Protein AF-Q54721-F1 (afdb_monomer_lite)

Radius of gyration: 15.07 Å; chains: 1; bounding box: 33×20×42 Å

InterPro domains:
  IPR010084 Beta-hydroxyacyl-(acyl-carrier-protein) dehydratase FabZ [NF000582] (1-76)
  IPR013114 Beta-hydroxydecanoyl thiol ester dehydrase, FabA/FabZ [PF07977] (1-79)
  IPR013114 Beta-hydroxydecanoyl thiol ester dehydrase, FabA/FabZ [PTHR30272] (1-78)
  IPR029069 HotDog domain superfamily [SSF54637] (1-77)

Organism: Limnospira platensis (NCBI:txid118562)

pLDDT: mean 87.84, std 13.31, range [37.53, 98.5]

Foldseek 3Di:
DPDPVQCVCPPVFGWPPVVVVVVVLVVVVVVVCVPDPPCPPDDDDDDDDPDDDDDDTDGPPDDDDHDWDFDDQDPNDTDTDD

Structure (mmCIF, N/CA/C/O backbone):
data_AF-Q54721-F1
#
_entry.id   AF-Q54721-F1
#
loop_
_atom_site.group_PDB
_atom_site.id
_atom_site.type_symbol
_atom_site.label_atom_id
_atom_site.label_alt_id
_atom_site.label_comp_id
_atom_site.label_asym_id
_atom_site.label_entity_id
_atom_site.label_seq_i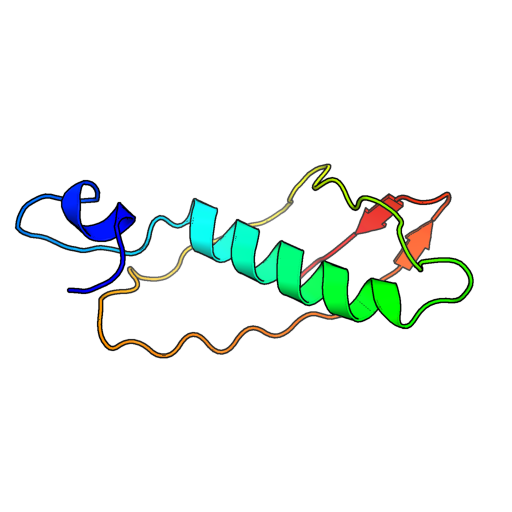d
_atom_site.pdbx_PDB_ins_code
_atom_site.Cartn_x
_atom_site.Cartn_y
_atom_site.Cartn_z
_atom_site.occupancy
_atom_site.B_iso_or_equiv
_atom_site.auth_seq_id
_atom_site.auth_comp_id
_atom_site.auth_asym_id
_atom_site.auth_atom_id
_atom_site.pdbx_PDB_model_num
ATOM 1 N N . ILE A 1 1 ? -4.393 -7.618 18.700 1.00 71.75 1 ILE A N 1
ATOM 2 C CA . ILE A 1 1 ? -4.028 -6.596 17.689 1.00 71.75 1 ILE A CA 1
ATOM 3 C C . ILE A 1 1 ? -2.515 -6.637 17.601 1.00 71.75 1 ILE A C 1
ATOM 5 O O . ILE A 1 1 ? -1.882 -6.305 18.594 1.00 71.75 1 ILE A O 1
ATOM 9 N N . ASN A 1 2 ? -1.959 -7.124 16.489 1.00 91.94 2 ASN A N 1
ATOM 10 C CA . ASN A 1 2 ? -0.541 -7.512 16.423 1.00 91.94 2 ASN A CA 1
ATOM 11 C C . ASN A 1 2 ? 0.273 -6.698 15.404 1.00 91.94 2 ASN A C 1
ATOM 13 O O . ASN A 1 2 ? 1.464 -6.941 15.256 1.00 91.94 2 ASN A O 1
ATOM 17 N N . GLU A 1 3 ? -0.343 -5.724 14.729 1.00 96.19 3 GLU A N 1
ATOM 18 C CA . GLU A 1 3 ? 0.361 -4.813 13.823 1.00 96.19 3 GLU A CA 1
ATOM 19 C C . GLU A 1 3 ? 0.523 -3.436 14.489 1.00 96.19 3 GLU A C 1
ATOM 21 O O . GLU A 1 3 ? -0.438 -2.922 15.076 1.00 96.19 3 GLU A O 1
ATOM 26 N N . PRO A 1 4 ? 1.721 -2.821 14.430 1.00 96.62 4 PRO A N 1
ATOM 27 C CA . PRO A 1 4 ? 2.062 -1.658 15.252 1.00 96.62 4 PRO A CA 1
ATOM 28 C C . PRO A 1 4 ? 1.236 -0.410 14.918 1.00 96.62 4 PRO A C 1
ATOM 30 O O . PRO A 1 4 ? 0.894 0.362 15.810 1.00 96.62 4 PRO A O 1
ATOM 33 N N . HIS A 1 5 ? 0.847 -0.222 13.655 1.00 96.94 5 HIS A N 1
ATOM 34 C CA . HIS A 1 5 ? 0.076 0.950 13.233 1.00 96.94 5 HIS A CA 1
ATOM 35 C C . HIS A 1 5 ? -1.327 1.006 13.864 1.00 96.94 5 HIS A C 1
ATOM 37 O O . HIS A 1 5 ? -1.861 2.097 14.068 1.00 96.94 5 HIS A O 1
ATOM 43 N N . PHE A 1 6 ? -1.910 -0.132 14.259 1.00 97.50 6 PHE A N 1
ATOM 44 C CA . PHE A 1 6 ? -3.205 -0.150 14.944 1.00 97.50 6 PHE A CA 1
ATOM 45 C C . PHE A 1 6 ? -3.156 0.411 16.369 1.00 97.50 6 PHE A C 1
ATOM 47 O O . PHE A 1 6 ? -4.202 0.783 16.896 1.00 97.50 6 PHE A O 1
ATOM 54 N N . GLN A 1 7 ? -1.975 0.508 16.993 1.00 95.88 7 GLN A N 1
ATOM 55 C CA . GLN A 1 7 ? -1.833 1.157 18.303 1.00 95.88 7 GLN A CA 1
ATOM 56 C C . GLN A 1 7 ? -2.140 2.660 18.216 1.00 95.88 7 GLN A C 1
ATOM 58 O O . GLN A 1 7 ? -2.665 3.239 19.165 1.00 95.88 7 GLN A O 1
ATOM 63 N N . GLY A 1 8 ? -1.833 3.279 17.069 1.00 96.44 8 GLY A N 1
ATOM 64 C CA . GLY A 1 8 ? -1.979 4.717 16.839 1.00 96.44 8 GLY A CA 1
ATOM 65 C C . GLY A 1 8 ? -3.112 5.122 15.892 1.00 96.44 8 GLY A C 1
ATOM 66 O O . GLY A 1 8 ? -3.460 6.299 15.856 1.00 96.44 8 GLY A O 1
ATOM 67 N N . HIS A 1 9 ? -3.710 4.192 15.143 1.00 97.38 9 HIS A N 1
ATOM 68 C CA . HIS A 1 9 ? -4.725 4.508 14.131 1.00 97.38 9 HIS A CA 1
ATOM 69 C C . HIS A 1 9 ? -5.983 3.640 14.303 1.00 97.38 9 HIS A C 1
ATOM 71 O O . HIS A 1 9 ? -6.174 2.642 13.616 1.00 97.38 9 HIS A O 1
ATOM 77 N N . PHE A 1 10 ? -6.863 3.941 15.253 1.00 96.94 10 PHE A N 1
ATOM 78 C CA . PHE A 1 10 ? -6.757 4.941 16.322 1.00 96.94 10 PHE A CA 1
ATOM 79 C C . PHE A 1 10 ? -6.829 4.233 17.683 1.00 96.94 10 PHE A C 1
ATOM 81 O O . PHE A 1 10 ? -7.408 3.144 17.756 1.00 96.94 10 PHE A O 1
ATOM 88 N N . PRO A 1 11 ? -6.301 4.818 18.775 1.00 96.19 11 PRO A N 1
ATOM 89 C CA . PRO A 1 11 ? -6.447 4.237 20.108 1.00 96.19 11 PRO A CA 1
ATOM 90 C C . PRO A 1 11 ? -7.917 3.901 20.418 1.00 96.19 11 PRO A C 1
ATOM 92 O O . PRO A 1 11 ? -8.798 4.748 20.288 1.00 96.19 11 PRO A O 1
ATOM 95 N N . GLY A 1 12 ? -8.197 2.640 20.763 1.00 95.44 12 GLY A N 1
ATOM 96 C CA . GLY A 1 12 ? -9.557 2.138 21.024 1.00 95.44 12 GLY A CA 1
ATOM 97 C C . GLY A 1 12 ? -10.441 1.903 19.786 1.00 95.44 12 GLY A C 1
ATOM 98 O O . GLY A 1 12 ? -11.537 1.364 19.923 1.00 95.44 12 GLY A O 1
ATOM 99 N N . ARG A 1 13 ? -9.985 2.255 18.576 1.00 96.69 13 ARG A N 1
ATOM 100 C CA . ARG A 1 13 ? -10.708 2.059 17.307 1.00 96.69 13 ARG A CA 1
ATOM 101 C C . ARG A 1 13 ? -9.729 1.735 16.164 1.00 96.69 13 ARG A C 1
ATOM 103 O O . ARG A 1 13 ? -9.438 2.609 15.345 1.00 96.69 13 ARG A O 1
ATOM 110 N N . PRO A 1 14 ? -9.206 0.498 16.095 1.00 97.69 14 PRO A N 1
ATOM 111 C CA . PRO A 1 14 ? -8.208 0.121 15.100 1.00 97.69 14 PRO A CA 1
ATOM 112 C C . PRO A 1 14 ? -8.809 0.120 13.689 1.00 97.69 14 PRO A C 1
ATOM 114 O O . PRO A 1 14 ? -9.798 -0.560 13.417 1.00 97.69 14 PRO A O 1
ATOM 117 N N . ILE A 1 15 ? -8.199 0.882 12.789 1.00 98.12 15 ILE A N 1
ATOM 118 C CA . ILE A 1 15 ? -8.553 1.000 11.374 1.00 98.12 15 ILE A CA 1
ATOM 119 C C . ILE A 1 15 ? -7.253 0.936 10.575 1.00 98.12 15 ILE A C 1
ATOM 121 O O . ILE A 1 15 ? -6.282 1.598 10.921 1.00 98.12 15 ILE A O 1
ATOM 125 N N . MET A 1 16 ? -7.215 0.167 9.493 1.00 98.25 16 MET A N 1
ATOM 126 C CA . MET A 1 16 ? -6.036 0.097 8.632 1.00 98.25 16 MET A CA 1
ATOM 127 C C . MET A 1 16 ? -5.848 1.458 7.944 1.00 98.25 16 MET A C 1
ATOM 129 O O . MET A 1 16 ? -6.784 1.930 7.286 1.00 98.25 16 MET A O 1
ATOM 133 N N . PRO A 1 17 ? -4.683 2.119 8.068 1.00 98.50 17 PRO A N 1
ATOM 134 C CA . PRO A 1 17 ? -4.427 3.357 7.347 1.00 98.50 17 PRO A CA 1
ATOM 135 C C . PRO A 1 17 ? -4.550 3.136 5.835 1.00 98.50 17 PRO A C 1
ATOM 137 O O . PRO A 1 17 ? -3.889 2.264 5.272 1.00 98.50 17 PRO A O 1
ATOM 140 N N . GLY A 1 18 ? -5.359 3.952 5.152 1.00 97.94 18 GLY A N 1
ATOM 141 C CA . GLY A 1 18 ? -5.566 3.817 3.702 1.00 97.94 18 GLY A CA 1
ATOM 142 C C . GLY A 1 18 ? -4.265 3.908 2.896 1.00 97.94 18 GLY A C 1
ATOM 143 O O . GLY A 1 18 ? -4.099 3.216 1.895 1.00 97.94 18 GLY A O 1
ATOM 144 N N . VAL A 1 19 ? -3.296 4.688 3.381 1.00 97.56 19 VAL A N 1
ATOM 145 C CA . VAL A 1 19 ? -1.954 4.790 2.786 1.00 97.56 19 VAL A CA 1
ATOM 146 C C . VAL A 1 19 ? -1.175 3.474 2.829 1.00 97.56 19 VAL A C 1
ATOM 148 O O . VAL A 1 19 ? -0.430 3.193 1.900 1.00 97.56 19 VAL A O 1
ATOM 151 N N . LEU A 1 20 ? -1.384 2.630 3.844 1.00 97.94 20 LEU A N 1
ATOM 152 C CA . LEU A 1 20 ? -0.744 1.315 3.914 1.00 97.94 20 LEU A CA 1
ATOM 153 C C . LEU A 1 20 ? -1.410 0.304 2.976 1.00 97.94 20 LEU A C 1
ATOM 155 O O . LEU A 1 20 ? -0.743 -0.596 2.481 1.00 97.94 20 LEU A O 1
ATOM 159 N N . ILE A 1 21 ? -2.703 0.470 2.677 1.00 97.56 21 ILE A N 1
ATOM 160 C CA . ILE A 1 21 ? -3.376 -0.313 1.628 1.00 97.56 21 ILE A CA 1
ATOM 161 C C . ILE A 1 21 ? -2.779 0.037 0.260 1.00 97.56 21 ILE A C 1
ATOM 163 O O . ILE A 1 21 ? -2.488 -0.854 -0.534 1.00 97.56 21 ILE A O 1
ATOM 167 N N . VAL A 1 22 ? -2.560 1.329 -0.003 1.00 96.62 22 VAL A N 1
ATOM 168 C CA . VAL A 1 22 ? -1.892 1.800 -1.224 1.00 96.62 22 VAL A CA 1
ATOM 169 C C . VAL A 1 22 ? -0.462 1.264 -1.319 1.00 96.62 22 VAL A C 1
ATOM 171 O O . VAL A 1 22 ? -0.091 0.732 -2.362 1.00 96.62 22 VAL A O 1
ATOM 174 N N . GLU A 1 23 ? 0.310 1.353 -0.237 1.00 95.75 23 GLU A N 1
ATOM 175 C CA . GLU A 1 23 ? 1.676 0.824 -0.171 1.00 95.75 23 GLU A CA 1
ATOM 176 C C . GLU A 1 23 ? 1.710 -0.685 -0.443 1.00 95.75 23 GLU A C 1
ATOM 178 O O . GLU A 1 23 ? 2.488 -1.152 -1.270 1.00 95.75 23 GLU A O 1
ATOM 183 N N . ALA A 1 24 ? 0.809 -1.453 0.169 1.00 95.69 24 ALA A N 1
ATOM 184 C CA . ALA A 1 24 ? 0.719 -2.887 -0.073 1.00 95.69 24 ALA A CA 1
ATOM 185 C C . ALA A 1 24 ? 0.383 -3.214 -1.542 1.00 95.69 24 ALA A C 1
ATOM 187 O O . ALA A 1 24 ? 1.002 -4.103 -2.126 1.00 95.69 24 ALA A O 1
ATOM 188 N N . MET A 1 25 ? -0.523 -2.468 -2.190 1.00 94.81 25 MET A N 1
ATOM 189 C CA . MET A 1 25 ? -0.777 -2.634 -3.631 1.00 94.81 25 MET A CA 1
ATOM 190 C C . MET A 1 25 ? 0.449 -2.279 -4.483 1.00 94.81 25 MET A C 1
ATOM 192 O O . MET A 1 25 ? 0.746 -2.979 -5.453 1.00 94.81 25 MET A O 1
ATOM 196 N N . ALA A 1 26 ? 1.190 -1.228 -4.117 1.00 92.56 26 ALA A N 1
ATO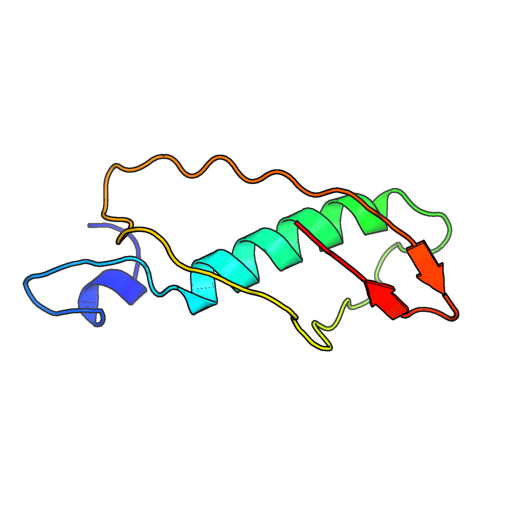M 197 C CA . ALA A 1 26 ? 2.431 -0.865 -4.794 1.00 92.56 26 ALA A CA 1
ATOM 198 C C . ALA A 1 26 ? 3.487 -1.977 -4.671 1.00 92.56 26 ALA A C 1
ATOM 200 O O . ALA A 1 26 ? 4.145 -2.303 -5.659 1.00 92.56 26 ALA A O 1
ATOM 201 N N . GLN A 1 27 ? 3.594 -2.624 -3.506 1.00 92.31 27 GLN A N 1
ATOM 202 C CA . GLN A 1 27 ? 4.478 -3.774 -3.287 1.00 92.31 27 GLN A CA 1
ATOM 203 C C . GLN A 1 27 ? 4.072 -4.992 -4.125 1.00 92.31 27 GLN A C 1
ATOM 205 O O . GLN A 1 27 ? 4.935 -5.613 -4.746 1.00 92.31 27 GLN A O 1
ATOM 210 N N . VAL A 1 28 ? 2.772 -5.299 -4.229 1.00 92.50 28 VAL A N 1
ATOM 211 C CA . VAL A 1 28 ? 2.276 -6.347 -5.142 1.00 92.50 28 VAL A CA 1
ATOM 212 C C . VAL A 1 28 ? 2.653 -6.022 -6.592 1.00 92.50 28 VAL A C 1
ATOM 214 O O . VAL A 1 28 ? 3.119 -6.897 -7.319 1.00 92.50 28 VAL A O 1
ATOM 217 N N . GLY A 1 29 ? 2.536 -4.758 -7.010 1.00 89.94 29 GLY A N 1
ATOM 218 C CA . GLY A 1 29 ? 3.030 -4.304 -8.312 1.00 89.94 29 GLY A CA 1
ATOM 219 C C . GLY A 1 29 ? 4.541 -4.475 -8.479 1.00 89.94 29 GLY A C 1
ATOM 220 O O . GLY A 1 29 ? 4.988 -4.923 -9.531 1.00 89.94 29 GLY A O 1
ATOM 221 N N . GLY A 1 30 ? 5.328 -4.205 -7.436 1.00 87.75 30 GLY A N 1
ATOM 222 C CA . GLY A 1 30 ? 6.769 -4.462 -7.411 1.00 87.75 30 GLY A CA 1
ATOM 223 C C . GLY A 1 30 ? 7.116 -5.928 -7.684 1.00 87.75 30 GLY A C 1
ATOM 224 O O . GLY A 1 30 ? 8.006 -6.195 -8.486 1.00 87.75 30 GLY A O 1
ATOM 225 N N . ILE A 1 31 ? 6.365 -6.876 -7.110 1.00 88.56 31 ILE A N 1
ATOM 226 C CA . ILE A 1 31 ? 6.527 -8.318 -7.378 1.00 88.56 31 ILE A CA 1
ATOM 227 C C . ILE A 1 31 ? 6.245 -8.650 -8.849 1.00 88.56 31 ILE A C 1
ATOM 229 O O . ILE A 1 31 ? 6.946 -9.461 -9.442 1.00 88.56 31 ILE A O 1
ATOM 233 N N . VAL A 1 32 ? 5.250 -8.019 -9.477 1.00 87.31 32 VAL A N 1
ATOM 234 C CA . VAL A 1 32 ? 5.010 -8.210 -10.920 1.00 87.31 32 VAL A CA 1
ATOM 235 C C . VAL A 1 32 ? 6.210 -7.720 -11.738 1.00 87.31 32 VAL A C 1
ATOM 237 O O . VAL A 1 32 ? 6.591 -8.347 -12.723 1.00 87.31 32 VAL A O 1
ATOM 240 N N . LEU A 1 33 ? 6.850 -6.623 -11.324 1.00 83.69 33 LEU A N 1
ATOM 241 C CA . LEU A 1 33 ? 8.004 -6.066 -12.031 1.00 83.69 33 LEU A CA 1
ATOM 242 C C . LEU A 1 33 ? 9.266 -6.921 -11.904 1.00 83.69 33 LEU A C 1
ATOM 244 O O . LEU A 1 33 ? 10.064 -6.918 -12.838 1.00 83.69 33 LEU A O 1
ATOM 248 N N . THR A 1 34 ? 9.454 -7.673 -10.815 1.00 85.12 34 THR A N 1
ATOM 249 C CA . THR A 1 34 ? 10.609 -8.585 -10.698 1.00 85.12 34 THR A CA 1
ATOM 250 C C . THR A 1 34 ? 10.569 -9.725 -11.717 1.00 85.12 34 THR A C 1
ATOM 252 O O . THR A 1 34 ? 11.595 -10.348 -11.965 1.00 85.12 34 THR A O 1
ATOM 255 N N . GLN A 1 35 ? 9.419 -9.967 -12.355 1.00 85.31 35 GLN A N 1
ATOM 256 C CA . GLN A 1 35 ? 9.276 -10.942 -13.439 1.00 85.31 35 GLN A CA 1
ATOM 257 C C . GLN A 1 35 ? 9.766 -10.412 -14.798 1.00 85.31 35 GLN A C 1
ATOM 259 O O . GLN A 1 35 ? 9.851 -11.177 -15.758 1.00 85.31 35 GLN A O 1
ATOM 264 N N . LEU A 1 36 ? 10.071 -9.113 -14.914 1.00 84.25 36 LEU A N 1
ATOM 265 C CA . LEU A 1 36 ? 10.613 -8.525 -16.139 1.00 84.25 36 LEU A CA 1
ATOM 266 C C . LEU A 1 36 ? 12.139 -8.722 -16.225 1.00 84.25 36 LEU A C 1
ATOM 268 O O . LEU A 1 36 ? 12.818 -8.705 -15.195 1.00 84.25 36 LEU A O 1
ATOM 272 N N . PRO A 1 37 ? 12.710 -8.825 -17.443 1.00 85.69 37 PRO A N 1
ATOM 273 C CA . PRO A 1 37 ? 14.156 -8.899 -17.629 1.00 85.69 37 PRO A CA 1
ATOM 274 C C . PRO A 1 37 ? 14.896 -7.719 -16.986 1.00 85.69 37 PRO A C 1
ATOM 276 O O . PRO A 1 37 ? 14.403 -6.587 -16.967 1.00 85.69 37 PRO A O 1
ATOM 279 N N . ASP A 1 38 ? 16.102 -7.989 -16.490 1.00 84.50 38 ASP A N 1
ATOM 280 C CA . ASP A 1 38 ? 17.021 -7.011 -15.898 1.00 84.50 38 ASP A CA 1
ATOM 281 C C . ASP A 1 38 ? 16.481 -6.259 -14.670 1.00 84.50 38 ASP A C 1
ATOM 283 O O . ASP A 1 38 ? 16.962 -5.166 -14.372 1.00 84.50 38 ASP A O 1
ATOM 287 N N . MET A 1 39 ? 15.475 -6.769 -13.956 1.00 83.50 39 MET A N 1
ATOM 288 C CA . MET A 1 39 ? 14.907 -6.086 -12.780 1.00 83.50 39 MET A CA 1
ATOM 289 C C . MET A 1 39 ? 15.493 -6.522 -11.431 1.00 83.50 39 MET A C 1
ATOM 291 O O . MET A 1 39 ? 15.201 -5.898 -10.409 1.00 83.50 39 MET A O 1
ATOM 295 N N . GLU A 1 40 ? 16.348 -7.543 -11.416 1.00 81.31 40 GLU A N 1
ATOM 296 C CA . GLU A 1 40 ? 16.973 -8.054 -10.197 1.00 81.31 40 GLU A CA 1
ATOM 297 C C . GLU A 1 40 ? 17.799 -6.972 -9.476 1.00 81.31 40 GLU A C 1
ATOM 299 O O . GLU A 1 40 ? 18.556 -6.218 -10.091 1.00 81.31 40 GLU A O 1
ATOM 304 N N . GLY A 1 41 ? 17.605 -6.855 -8.159 1.00 80.19 41 GLY A N 1
ATOM 305 C CA . GLY A 1 41 ? 18.318 -5.897 -7.307 1.00 80.19 41 GLY A CA 1
ATOM 306 C C . GLY A 1 41 ? 17.960 -4.418 -7.513 1.00 80.19 41 GLY A C 1
ATOM 307 O O . GLY A 1 41 ? 18.561 -3.558 -6.868 1.00 80.19 41 GLY A O 1
ATOM 308 N N . LYS A 1 42 ? 16.999 -4.080 -8.384 1.00 83.75 42 LYS A N 1
ATOM 309 C CA . LYS A 1 42 ? 16.600 -2.684 -8.612 1.00 83.75 42 LYS A CA 1
ATOM 310 C C . LYS A 1 42 ? 15.626 -2.188 -7.546 1.00 83.75 42 LYS A C 1
ATOM 312 O O . LYS A 1 42 ? 14.667 -2.864 -7.186 1.00 83.75 42 LYS A O 1
ATOM 317 N N . LEU A 1 43 ? 15.848 -0.953 -7.093 1.00 83.12 43 LEU A N 1
ATOM 318 C CA . LEU A 1 43 ? 14.916 -0.245 -6.222 1.00 83.12 43 LEU A CA 1
ATOM 319 C C . LEU A 1 43 ? 13.739 0.294 -7.040 1.00 83.12 43 LEU A C 1
ATOM 321 O O . LEU A 1 43 ? 13.923 1.086 -7.968 1.00 83.12 43 LEU A O 1
ATOM 325 N N . PHE A 1 44 ? 12.529 -0.097 -6.653 1.00 83.06 44 PHE A N 1
ATOM 326 C CA . PHE A 1 44 ? 11.298 0.469 -7.187 1.00 83.06 44 PHE A CA 1
ATOM 327 C C . PHE A 1 44 ? 10.827 1.605 -6.290 1.00 83.06 44 PHE A C 1
ATOM 329 O O . PHE A 1 44 ? 10.671 1.435 -5.085 1.00 83.06 44 PHE A O 1
ATOM 336 N N . LEU A 1 45 ? 10.603 2.770 -6.892 1.00 85.25 45 LEU A N 1
ATOM 337 C CA . LEU A 1 45 ? 10.080 3.937 -6.196 1.00 85.25 45 LEU A CA 1
ATOM 338 C C . LEU A 1 45 ? 8.648 4.195 -6.639 1.00 85.25 45 LEU A C 1
ATOM 340 O O . LEU A 1 45 ? 8.349 4.228 -7.837 1.00 85.25 45 LEU A O 1
ATOM 344 N N . PHE A 1 46 ? 7.774 4.412 -5.662 1.00 86.94 46 PHE A N 1
ATOM 345 C CA . PHE A 1 46 ? 6.392 4.766 -5.921 1.00 86.94 46 PHE A CA 1
ATOM 346 C C . PHE A 1 46 ? 6.297 6.247 -6.302 1.00 86.94 46 PHE A C 1
ATOM 348 O O . PHE A 1 46 ? 6.455 7.134 -5.468 1.00 86.94 46 PHE A O 1
ATOM 355 N N . ALA A 1 47 ? 6.114 6.514 -7.598 1.00 88.00 47 ALA A N 1
ATOM 356 C CA . ALA A 1 47 ? 6.232 7.863 -8.155 1.00 88.00 47 ALA A CA 1
ATOM 357 C C . ALA A 1 47 ? 4.926 8.671 -8.124 1.00 88.00 47 ALA A C 1
ATOM 359 O O . ALA A 1 47 ? 4.958 9.897 -8.205 1.00 88.00 47 ALA A O 1
ATOM 360 N N . GLY A 1 48 ? 3.776 8.004 -8.060 1.00 88.62 48 GLY A N 1
ATOM 361 C CA . GLY A 1 48 ? 2.484 8.669 -8.082 1.00 88.62 48 GLY A CA 1
ATOM 362 C C . GLY A 1 48 ? 1.332 7.681 -8.130 1.00 88.62 48 GLY A C 1
ATOM 363 O O . GLY A 1 48 ? 1.506 6.511 -8.468 1.00 88.62 48 GLY A O 1
ATOM 364 N N . ILE A 1 49 ? 0.148 8.183 -7.800 1.00 89.62 49 ILE A N 1
ATOM 365 C CA . ILE A 1 49 ? -1.095 7.426 -7.810 1.00 89.62 49 ILE A CA 1
ATOM 366 C C . ILE A 1 49 ? -2.215 8.301 -8.368 1.00 89.62 49 ILE A C 1
ATOM 368 O O . ILE A 1 49 ? -2.229 9.509 -8.135 1.00 89.62 49 ILE A O 1
ATOM 372 N N . ASP A 1 50 ? -3.140 7.698 -9.108 1.00 91.06 50 ASP A N 1
ATOM 373 C CA . ASP A 1 50 ? -4.304 8.380 -9.674 1.00 91.06 50 ASP A CA 1
ATOM 374 C C . ASP A 1 50 ? -5.592 7.645 -9.275 1.00 91.06 50 ASP A C 1
ATOM 376 O O . ASP A 1 50 ? -5.582 6.438 -9.039 1.00 91.06 50 ASP A O 1
ATOM 380 N N . LYS A 1 51 ? -6.707 8.381 -9.188 1.00 93.69 51 LYS A N 1
ATOM 381 C CA . LYS A 1 51 ? -8.080 7.856 -9.011 1.00 93.69 51 LYS A CA 1
ATOM 382 C C . LYS A 1 51 ? -8.325 6.905 -7.825 1.00 93.69 51 LYS A C 1
ATOM 384 O O . LYS A 1 51 ? -9.293 6.145 -7.844 1.00 93.69 51 LYS A O 1
ATOM 389 N N . VAL A 1 52 ? -7.543 6.998 -6.751 1.00 95.56 52 VAL A N 1
ATOM 390 C CA . VAL A 1 52 ? -7.754 6.191 -5.533 1.00 95.56 52 VAL A CA 1
ATOM 391 C C . VAL A 1 52 ? -9.092 6.501 -4.881 1.00 95.56 52 VAL A C 1
ATOM 393 O O . VAL A 1 52 ? -9.443 7.662 -4.669 1.00 95.56 52 VAL A O 1
ATOM 396 N N . ARG A 1 53 ? -9.821 5.451 -4.493 1.00 96.56 53 ARG A N 1
ATOM 397 C CA . ARG A 1 53 ? -11.056 5.569 -3.713 1.00 96.56 53 ARG A CA 1
ATOM 398 C C . ARG A 1 53 ? -11.106 4.517 -2.612 1.00 96.56 53 ARG A C 1
ATOM 400 O O . ARG A 1 53 ? -11.145 3.323 -2.892 1.00 96.56 53 ARG A O 1
ATOM 407 N N . PHE A 1 54 ? -11.207 4.962 -1.364 1.00 97.00 54 PHE A N 1
ATOM 408 C CA . PHE A 1 54 ? -11.460 4.090 -0.218 1.00 97.00 54 PHE A CA 1
ATOM 409 C C . PHE A 1 54 ? -12.967 4.005 0.028 1.00 97.00 54 PHE A C 1
ATOM 411 O O . PHE A 1 54 ? -13.606 5.011 0.323 1.00 97.00 54 PHE A O 1
ATOM 418 N N . ARG A 1 55 ? -13.555 2.813 -0.135 1.00 96.38 55 ARG A N 1
ATOM 419 C CA . ARG A 1 55 ? -15.019 2.631 -0.056 1.00 96.38 55 ARG A CA 1
ATOM 420 C C . ARG A 1 55 ? -15.530 2.324 1.350 1.00 96.38 55 ARG A C 1
ATOM 422 O O . ARG A 1 55 ? -16.656 2.678 1.675 1.00 96.38 55 ARG A O 1
ATOM 429 N N . ARG A 1 56 ? -14.725 1.642 2.165 1.00 96.81 56 ARG A N 1
ATOM 430 C CA . ARG A 1 56 ? -15.040 1.303 3.557 1.00 96.81 56 ARG A CA 1
ATOM 431 C C . ARG A 1 56 ? -13.755 1.190 4.378 1.00 96.81 56 ARG A C 1
ATOM 433 O O . ARG A 1 56 ? -12.716 0.872 3.796 1.00 96.81 56 ARG A O 1
ATOM 440 N N . PRO A 1 57 ? -13.816 1.407 5.702 1.00 97.81 57 PRO A N 1
ATOM 441 C CA . PRO A 1 57 ? -12.716 1.064 6.588 1.00 97.81 57 PRO A CA 1
ATOM 442 C C . PRO A 1 57 ? -12.389 -0.428 6.496 1.00 97.81 57 PRO A C 1
ATOM 444 O O . PRO A 1 57 ? -13.278 -1.263 6.307 1.00 97.81 57 PRO A O 1
ATOM 447 N N . VAL A 1 58 ? -11.109 -0.733 6.654 1.00 98.31 58 VAL A N 1
ATOM 448 C CA . VAL A 1 58 ? -10.600 -2.088 6.869 1.00 98.31 58 VAL A CA 1
ATOM 449 C C . VAL A 1 58 ? -10.175 -2.171 8.328 1.00 98.31 58 VAL A C 1
ATOM 451 O O . VAL A 1 58 ? -9.575 -1.228 8.850 1.00 98.31 58 VAL A O 1
ATOM 454 N N . VAL A 1 59 ? -10.510 -3.271 8.991 1.00 97.81 59 VAL A N 1
ATOM 455 C CA . VAL A 1 59 ? -10.290 -3.473 10.431 1.00 97.81 59 VAL A CA 1
ATOM 456 C C . VAL A 1 59 ? -9.537 -4.782 10.697 1.00 97.81 59 VAL A C 1
ATOM 458 O O . VAL A 1 59 ? -9.478 -5.636 9.811 1.00 97.81 59 VA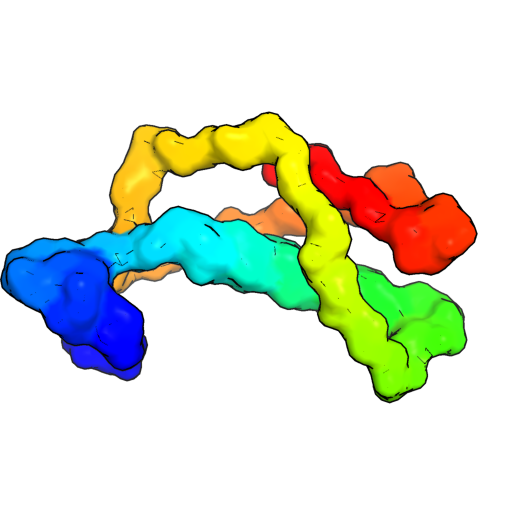L A O 1
ATOM 461 N N . PRO A 1 60 ? -8.952 -4.979 11.896 1.00 97.69 60 PRO A N 1
ATOM 462 C CA . PRO A 1 60 ? -8.328 -6.252 12.242 1.00 97.69 60 PRO A CA 1
ATOM 463 C C . PRO A 1 60 ? -9.283 -7.437 12.047 1.00 97.69 60 PRO A C 1
ATOM 465 O O . PRO A 1 60 ? -10.425 -7.394 12.499 1.00 97.69 60 PRO A O 1
ATOM 468 N N . GLY A 1 61 ? -8.792 -8.498 11.404 1.00 96.88 61 GLY A N 1
ATOM 469 C CA . GLY A 1 61 ? -9.577 -9.685 11.044 1.00 96.88 61 GLY A CA 1
ATOM 470 C C . GLY A 1 61 ? -10.066 -9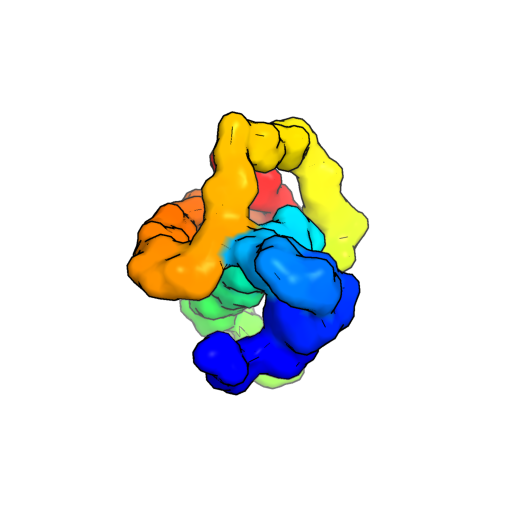.694 9.592 1.00 96.88 61 GLY A C 1
ATOM 471 O O . GLY A 1 61 ? -10.373 -10.768 9.079 1.00 96.88 61 GLY A O 1
ATOM 472 N N . ASP A 1 62 ? -10.076 -8.546 8.905 1.00 97.56 62 ASP A N 1
ATOM 473 C CA . ASP A 1 62 ? -10.350 -8.499 7.468 1.00 97.56 62 ASP A CA 1
ATOM 474 C C . ASP A 1 62 ? -9.221 -9.171 6.668 1.00 97.56 62 ASP A C 1
ATOM 476 O O . ASP A 1 62 ? -8.035 -8.972 6.938 1.00 97.56 62 ASP A O 1
ATOM 480 N N . GLN A 1 63 ? -9.592 -9.891 5.607 1.00 97.19 63 GLN A N 1
ATOM 481 C CA . GLN A 1 63 ? -8.661 -10.314 4.564 1.00 97.19 63 GLN A CA 1
ATOM 482 C C . GLN A 1 63 ? -8.764 -9.360 3.369 1.00 97.19 63 GLN A C 1
ATOM 484 O O . GLN A 1 63 ? -9.809 -9.274 2.718 1.00 97.19 63 GLN A O 1
ATOM 489 N N . LEU A 1 64 ? -7.674 -8.660 3.045 1.00 95.50 64 LEU A N 1
ATOM 490 C CA . LEU A 1 64 ? -7.591 -7.890 1.805 1.00 95.50 64 LEU A CA 1
ATOM 491 C C . LEU A 1 64 ? -7.123 -8.783 0.658 1.00 95.50 64 LEU A C 1
ATOM 493 O O . LEU A 1 64 ? -6.018 -9.320 0.688 1.00 95.50 64 LEU A O 1
ATOM 497 N N . ILE A 1 65 ? -7.938 -8.879 -0.389 1.00 96.62 65 ILE A N 1
ATOM 498 C CA . ILE A 1 65 ? -7.530 -9.469 -1.663 1.00 96.62 65 ILE A CA 1
ATOM 499 C C . ILE A 1 65 ? -7.116 -8.337 -2.597 1.00 96.62 65 ILE A C 1
ATOM 501 O O . ILE A 1 65 ? -7.951 -7.536 -3.014 1.00 96.62 65 ILE A O 1
ATOM 505 N N . MET A 1 66 ? -5.827 -8.279 -2.918 1.00 95.38 66 MET A N 1
ATOM 506 C CA . MET A 1 66 ? -5.256 -7.281 -3.820 1.00 95.38 66 MET A CA 1
ATOM 507 C C . MET A 1 66 ? -5.057 -7.895 -5.199 1.00 95.38 66 MET A C 1
ATOM 509 O O . MET A 1 66 ? -4.551 -9.008 -5.333 1.00 95.38 66 MET A O 1
ATOM 513 N N . ARG A 1 67 ? -5.469 -7.166 -6.231 1.00 93.19 67 ARG A N 1
ATOM 514 C CA . ARG A 1 67 ? -5.271 -7.543 -7.629 1.00 93.19 67 ARG A CA 1
ATOM 5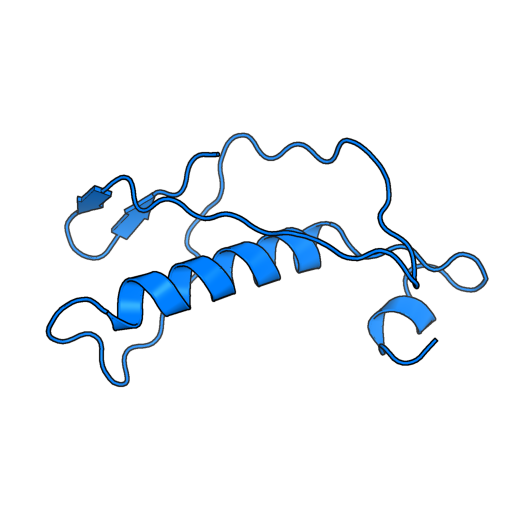15 C C . ARG A 1 67 ? -4.516 -6.412 -8.290 1.00 93.19 67 ARG A C 1
ATOM 517 O O . ARG A 1 67 ? -4.857 -5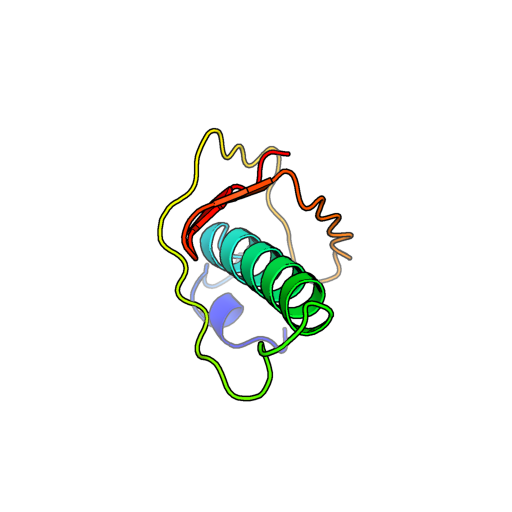.258 -8.076 1.00 93.19 67 ARG A O 1
ATOM 524 N N . VAL A 1 68 ? -3.488 -6.755 -9.054 1.00 89.50 68 VAL A N 1
ATOM 525 C CA . VAL A 1 68 ? -2.691 -5.780 -9.788 1.00 89.50 68 VAL A CA 1
ATOM 526 C C . VAL A 1 68 ? -2.616 -6.204 -11.243 1.00 89.50 68 VAL A C 1
ATOM 528 O O . VAL A 1 68 ? -2.374 -7.373 -11.541 1.00 89.50 68 VAL A O 1
ATOM 531 N N . GLN A 1 69 ? -2.796 -5.242 -12.143 1.00 88.31 69 GLN A N 1
ATOM 532 C CA . GLN A 1 69 ? -2.598 -5.413 -13.572 1.00 88.31 69 GLN A CA 1
ATOM 533 C C . GLN A 1 69 ? -1.501 -4.462 -14.051 1.00 88.31 69 GLN A C 1
ATOM 535 O O . GLN A 1 69 ? -1.547 -3.254 -13.811 1.00 88.31 69 GLN A O 1
ATOM 540 N N . LEU A 1 70 ? -0.509 -5.006 -14.755 1.00 86.31 70 LEU A N 1
ATOM 541 C CA . LEU A 1 70 ? 0.504 -4.202 -15.429 1.00 86.31 70 LEU A CA 1
ATOM 542 C C . LEU A 1 70 ? -0.063 -3.678 -16.753 1.00 86.31 70 LEU A C 1
ATOM 544 O O . LEU A 1 70 ? -0.279 -4.451 -17.683 1.00 86.31 70 LEU A O 1
ATOM 548 N N . LEU A 1 71 ? -0.289 -2.366 -16.848 1.00 87.19 71 LEU A N 1
ATOM 549 C CA . LEU A 1 71 ? -0.887 -1.754 -18.041 1.00 87.19 71 LEU A CA 1
ATOM 550 C C . LEU A 1 71 ? 0.149 -1.320 -19.078 1.00 87.19 71 LEU A C 1
ATOM 552 O O . LEU A 1 71 ? -0.060 -1.465 -20.279 1.00 87.19 71 LEU A O 1
ATOM 556 N N . SER A 1 72 ? 1.263 -0.736 -18.630 1.00 82.69 72 SER A N 1
ATOM 557 C CA . SER A 1 72 ? 2.357 -0.347 -19.521 1.00 82.69 72 SER A CA 1
ATOM 558 C C . SER A 1 72 ? 3.677 -0.168 -18.779 1.00 82.69 72 SER A C 1
ATOM 560 O O . SER A 1 72 ? 3.708 0.226 -17.612 1.00 82.69 72 SER A O 1
ATOM 562 N N . VAL A 1 73 ? 4.773 -0.393 -19.504 1.00 80.38 73 VAL A N 1
ATOM 563 C CA . VAL A 1 73 ? 6.141 -0.103 -19.068 1.00 80.38 73 VAL A CA 1
ATOM 564 C C . VAL A 1 73 ? 6.733 0.900 -20.057 1.00 80.38 73 VAL A C 1
ATOM 566 O O . VAL A 1 73 ? 7.009 0.557 -21.204 1.00 80.38 73 VAL A O 1
ATOM 569 N N . LYS A 1 74 ? 6.908 2.166 -19.654 1.00 72.38 74 LYS A N 1
ATOM 570 C CA . LYS A 1 74 ? 7.455 3.228 -20.523 1.00 72.38 74 LYS A CA 1
ATOM 571 C C . LYS A 1 74 ? 8.679 3.864 -19.884 1.00 72.38 74 LYS A C 1
ATOM 573 O O . LYS A 1 74 ? 8.561 4.464 -18.825 1.00 72.38 74 LYS A O 1
ATOM 578 N N . ARG A 1 75 ? 9.852 3.786 -20.531 1.00 61.50 75 ARG A N 1
ATOM 579 C CA . ARG A 1 75 ? 11.103 4.454 -20.089 1.00 61.50 75 ARG A CA 1
ATOM 580 C C . ARG A 1 75 ? 11.350 4.347 -18.566 1.00 61.50 75 ARG A C 1
ATOM 582 O O . ARG A 1 75 ? 11.699 5.335 -17.928 1.00 61.50 75 ARG A O 1
ATOM 589 N N . ARG A 1 76 ? 11.149 3.153 -17.987 1.00 53.81 76 ARG A N 1
ATOM 590 C CA . ARG A 1 76 ? 11.292 2.853 -16.541 1.00 53.81 76 ARG A CA 1
ATOM 591 C C . ARG A 1 76 ? 10.257 3.505 -15.600 1.00 53.81 76 ARG A C 1
ATOM 593 O O . ARG A 1 76 ? 10.465 3.515 -14.395 1.00 53.81 76 ARG A O 1
ATOM 600 N N . ARG A 1 77 ? 9.140 4.022 -16.122 1.00 52.34 77 ARG A N 1
ATOM 601 C CA . ARG A 1 77 ? 7.945 4.416 -15.357 1.00 52.34 77 ARG A CA 1
ATOM 602 C C . ARG A 1 77 ? 6.822 3.418 -15.641 1.00 52.34 77 ARG A C 1
ATOM 604 O O . ARG A 1 77 ? 6.618 3.035 -16.796 1.00 52.34 77 ARG A O 1
ATOM 611 N N . PHE A 1 78 ? 6.109 3.006 -14.600 1.00 60.03 78 PHE A N 1
ATOM 612 C CA . PHE A 1 78 ? 4.947 2.126 -14.696 1.00 60.03 78 PHE A CA 1
ATOM 613 C C . PHE A 1 78 ? 3.706 2.868 -14.204 1.00 60.03 78 PHE A C 1
ATOM 615 O O . PHE A 1 78 ? 3.789 3.711 -13.312 1.00 60.03 78 PHE A O 1
ATOM 622 N N . ALA A 1 79 ? 2.571 2.582 -14.834 1.00 53.16 79 ALA A N 1
ATOM 623 C CA . ALA A 1 79 ? 1.275 3.108 -14.437 1.00 53.16 79 ALA A CA 1
ATOM 624 C C . ALA A 1 79 ? 0.391 1.933 -14.019 1.00 53.16 79 ALA A C 1
ATOM 626 O O . ALA A 1 79 ? 0.169 1.015 -14.811 1.00 53.16 79 ALA A O 1
ATOM 627 N N . TYR A 1 80 ? -0.084 1.976 -12.778 1.00 52.56 80 TYR A N 1
ATOM 628 C CA . TYR A 1 80 ? -1.166 1.132 -12.292 1.00 52.56 80 TYR A CA 1
ATOM 629 C C . TYR A 1 80 ? -2.478 1.917 -12.393 1.00 52.56 80 TYR A C 1
ATOM 631 O O . TYR A 1 80 ? -2.527 3.076 -11.980 1.00 52.56 80 TYR A O 1
ATOM 639 N N . ILE A 1 81 ? -3.514 1.296 -12.958 1.00 48.91 81 ILE A N 1
ATOM 640 C CA . ILE A 1 81 ? -4.898 1.772 -12.897 1.00 48.91 81 ILE A CA 1
ATOM 641 C C . ILE A 1 81 ? -5.783 0.537 -12.709 1.00 48.91 81 ILE A C 1
ATOM 643 O O . ILE A 1 81 ? -6.077 -0.136 -13.692 1.00 48.91 81 ILE A O 1
ATOM 647 N N . GLU A 1 82 ? -6.192 0.263 -11.468 1.00 37.53 82 GLU A N 1
ATOM 648 C CA . GLU A 1 82 ? -7.551 -0.200 -11.127 1.00 37.53 82 GLU A CA 1
ATOM 649 C C . GLU A 1 82 ? -7.887 0.019 -9.643 1.00 37.53 82 GLU A C 1
ATOM 651 O O . GLU A 1 82 ? -7.070 -0.361 -8.772 1.00 37.53 82 GLU A O 1
#

Sequence (82 aa):
INEPHFQGHFPGRPIMPGVLIVEAMAQVGGIVLTQLPDMEGKLFLFAGIDKVRFRRPVVPGDQLIMRVQLLSVKRRRFAYIE

Secondary structure (DSSP, 8-state):
--STHHHHS-TTS----HHHHHHHHHHHHHHHHTTSTT-TTPPP------S----S---TTPPP-------EEETTEEE---